Protein AF-N8YG10-F1 (afdb_monomer)

pLDDT: mean 96.76, std 4.46, range [72.25, 98.69]

Secondary structure (DSSP, 8-state):
-PPPHHHHHHHHHHHHHHHHH--S-HHHHHHHHHHHHHHHT-SSS-HHHHHHHHHHHHHT-

Foldseek 3Di:
DEDDLVCLVVLVVVLVVCLVPPPDDLLVSLVVSLVSQVRNVNDPDCSNVVSVVSSVVSVVD

Nearest PDB structures (foldseek):
  4rgl-assembly1_A  TM=9.839E-01  e=1.196E-05  Oleidesulfovibrio alaskensis G20
  7cb8-assembly2_B  TM=9.538E-01  e=6.302E-03  Mycobacterium marinum M
  8cil-assembly1_B  TM=9.741E-01  e=1.517E-02  Coxiella burnetii
  8cil-assembly1_A  TM=9.722E-01  e=1.517E-02  Coxiella burnetii
  4x2e-assembly4_C  TM=8.759E-01  e=3.445E-02  Clostridioides difficile R20291

Sequence (61 aa):
MTPPANQINRLMVDLLDWLNDSEVHPLIQSSVFHYEFEFIHSFADGNGRMGRLWQTLILSR

Organism: NCBI:txid1217656

Mean predicted aligned error: 2.2 Å

Structure (mmCIF, N/CA/C/O backbone):
data_AF-N8YG10-F1
#
_entry.id   AF-N8YG10-F1
#
loop_
_atom_site.group_PDB
_atom_site.id
_atom_site.type_symbol
_atom_site.label_atom_id
_atom_site.label_alt_id
_atom_site.label_comp_id
_atom_site.label_asym_id
_atom_site.label_entity_id
_atom_site.label_seq_id
_atom_site.pdbx_PDB_ins_code
_atom_site.Cartn_x
_atom_site.Cartn_y
_atom_site.Cartn_z
_atom_site.occupancy
_atom_site.B_iso_or_equiv
_atom_site.auth_seq_id
_atom_site.auth_comp_id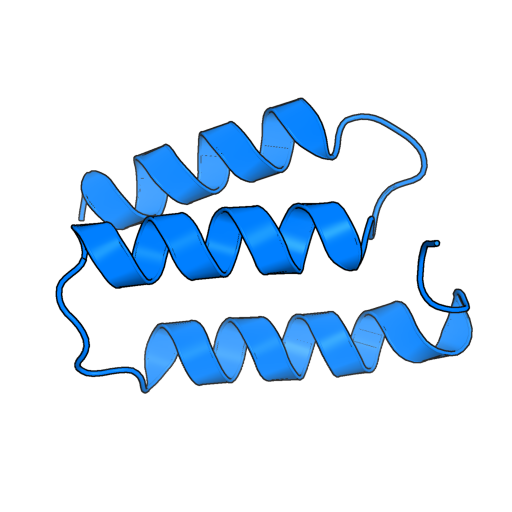
_atom_site.auth_asym_id
_atom_site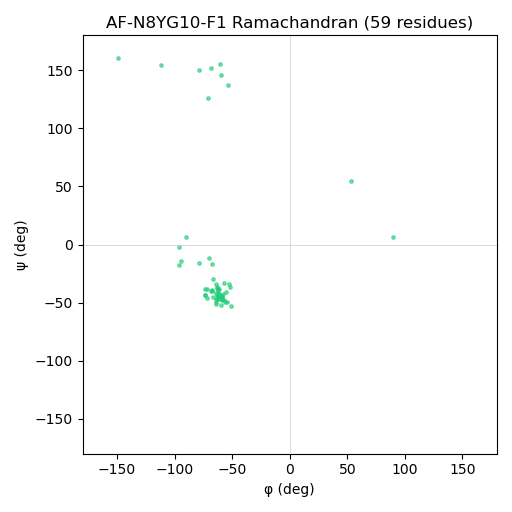.auth_atom_id
_atom_site.pdbx_PDB_model_num
ATOM 1 N N . MET A 1 1 ? 16.139 -5.381 -2.369 1.00 72.25 1 MET A N 1
ATOM 2 C CA . MET A 1 1 ? 16.192 -5.455 -3.846 1.00 72.25 1 MET A CA 1
ATOM 3 C C . MET A 1 1 ? 14.757 -5.401 -4.327 1.00 72.25 1 MET A C 1
ATOM 5 O O . MET A 1 1 ? 13.942 -6.072 -3.710 1.00 72.25 1 MET A O 1
ATOM 9 N N . THR A 1 2 ? 14.438 -4.561 -5.310 1.00 88.56 2 THR A N 1
ATOM 10 C CA . THR A 1 2 ? 13.053 -4.355 -5.760 1.00 88.56 2 THR A CA 1
ATOM 11 C C . THR A 1 2 ? 12.595 -5.497 -6.678 1.00 88.56 2 THR A C 1
ATOM 13 O O . THR A 1 2 ? 13.434 -6.096 -7.364 1.00 88.56 2 THR A O 1
ATOM 16 N N . PRO A 1 3 ? 11.294 -5.835 -6.696 1.00 93.56 3 PRO A N 1
ATOM 17 C CA . PRO A 1 3 ? 10.753 -6.840 -7.603 1.00 93.56 3 PRO A CA 1
ATOM 18 C C . PRO A 1 3 ? 10.940 -6.482 -9.089 1.00 93.56 3 PRO A C 1
ATOM 20 O O . PRO A 1 3 ? 11.017 -5.304 -9.448 1.00 93.56 3 PRO A O 1
ATOM 23 N N . PRO A 1 4 ? 10.960 -7.481 -9.990 1.00 95.62 4 PRO A N 1
ATOM 24 C CA . PRO A 1 4 ? 10.914 -7.248 -11.431 1.00 95.62 4 PRO A CA 1
ATOM 25 C C . PRO A 1 4 ? 9.638 -6.509 -11.864 1.00 95.62 4 PRO A C 1
ATOM 27 O O . PRO A 1 4 ? 8.551 -6.771 -11.348 1.00 95.62 4 PRO A O 1
ATOM 30 N N . ALA A 1 5 ? 9.743 -5.649 -12.882 1.00 94.81 5 ALA A N 1
ATOM 31 C CA . ALA A 1 5 ? 8.639 -4.789 -13.325 1.00 94.81 5 ALA A CA 1
ATOM 32 C C . ALA A 1 5 ? 7.356 -5.552 -13.713 1.00 94.81 5 ALA A C 1
ATOM 34 O O . ALA A 1 5 ? 6.249 -5.079 -13.469 1.00 94.81 5 ALA A O 1
ATOM 35 N N . ASN A 1 6 ? 7.488 -6.760 -14.269 1.00 96.88 6 ASN A N 1
ATOM 36 C CA . ASN A 1 6 ? 6.345 -7.598 -14.643 1.00 96.88 6 ASN A CA 1
ATOM 37 C C . ASN A 1 6 ? 5.567 -8.165 -13.439 1.00 96.88 6 ASN A C 1
ATOM 39 O O . ASN A 1 6 ? 4.477 -8.697 -13.629 1.00 96.88 6 ASN A O 1
ATOM 43 N N . GLN A 1 7 ? 6.103 -8.062 -12.220 1.00 97.25 7 GLN A N 1
ATOM 44 C CA . GLN A 1 7 ? 5.429 -8.493 -10.993 1.00 97.25 7 GLN A CA 1
ATOM 45 C C . GLN A 1 7 ?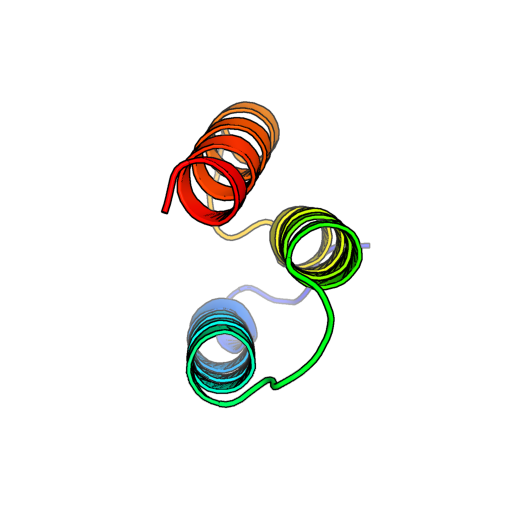 4.710 -7.350 -10.270 1.00 97.25 7 GLN A C 1
ATOM 47 O O . GLN A 1 7 ? 3.827 -7.634 -9.465 1.00 97.25 7 GLN A O 1
ATOM 52 N N . ILE A 1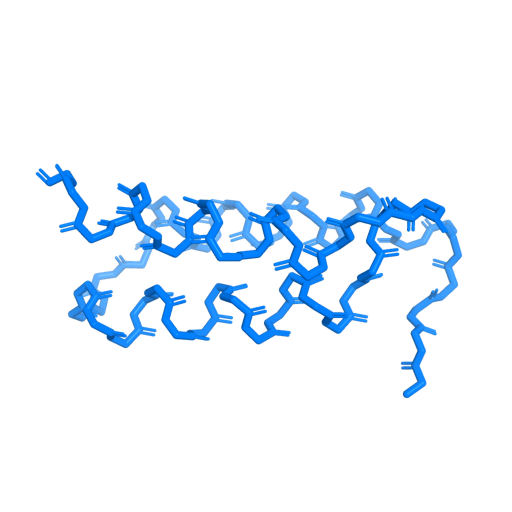 8 ? 5.040 -6.086 -10.569 1.00 97.00 8 ILE A N 1
ATOM 53 C CA . ILE A 1 8 ? 4.530 -4.908 -9.845 1.00 97.00 8 ILE A CA 1
ATOM 54 C C . ILE A 1 8 ? 3.001 -4.899 -9.804 1.00 97.00 8 ILE A C 1
ATOM 56 O O . ILE A 1 8 ? 2.430 -4.778 -8.727 1.00 97.00 8 ILE A O 1
ATOM 60 N N . ASN A 1 9 ? 2.333 -5.086 -10.948 1.00 97.31 9 ASN A N 1
ATOM 61 C CA . ASN A 1 9 ? 0.868 -5.049 -11.006 1.00 97.31 9 ASN A CA 1
ATOM 62 C C . ASN A 1 9 ? 0.223 -6.103 -10.102 1.00 97.31 9 ASN A C 1
ATOM 64 O O . ASN A 1 9 ? -0.705 -5.784 -9.370 1.00 97.31 9 ASN A O 1
ATOM 68 N N . ARG A 1 10 ? 0.734 -7.341 -10.121 1.00 98.31 10 ARG A N 1
ATOM 69 C CA . ARG A 1 10 ? 0.218 -8.413 -9.263 1.00 98.31 10 ARG A CA 1
ATOM 70 C C . ARG A 1 10 ? 0.435 -8.081 -7.787 1.00 98.31 10 ARG A C 1
ATOM 72 O O . ARG A 1 10 ? -0.507 -8.143 -7.018 1.00 98.31 10 ARG A O 1
ATOM 79 N N . LEU A 1 11 ? 1.652 -7.684 -7.413 1.00 98.44 11 LEU A N 1
ATOM 80 C CA . LEU A 1 11 ? 1.997 -7.376 -6.022 1.00 98.44 11 LEU A CA 1
ATOM 81 C C . LEU A 1 11 ? 1.200 -6.188 -5.468 1.00 98.44 11 LEU A C 1
ATOM 83 O O . LEU A 1 11 ? 0.800 -6.208 -4.311 1.00 98.44 11 LEU A O 1
ATOM 87 N N . MET A 1 12 ? 0.945 -5.169 -6.291 1.00 98.31 12 MET A N 1
ATOM 88 C CA . MET A 1 12 ? 0.109 -4.034 -5.900 1.00 98.31 12 MET A CA 1
ATOM 89 C C . MET A 1 12 ? -1.352 -4.436 -5.695 1.00 98.31 12 MET A C 1
ATOM 91 O O . MET A 1 12 ? -1.974 -3.936 -4.763 1.00 98.31 12 MET A O 1
ATOM 95 N N . VAL A 1 13 ? -1.896 -5.326 -6.534 1.00 98.56 13 VAL A N 1
ATOM 96 C CA . VAL A 1 13 ? -3.247 -5.880 -6.337 1.00 98.56 13 VAL A CA 1
ATOM 97 C C . VAL A 1 13 ? -3.296 -6.688 -5.043 1.00 98.56 13 VAL A C 1
ATOM 99 O O . VAL A 1 13 ? -4.106 -6.369 -4.181 1.00 98.56 13 VAL A O 1
ATOM 102 N N . ASP A 1 14 ? -2.361 -7.623 -4.851 1.00 98.69 14 ASP A N 1
ATOM 103 C CA . ASP A 1 14 ? -2.286 -8.457 -3.644 1.00 98.69 14 ASP A CA 1
ATOM 104 C C . ASP A 1 14 ? -2.204 -7.593 -2.362 1.00 98.69 14 ASP A C 1
ATOM 106 O O . ASP A 1 14 ? -2.868 -7.877 -1.365 1.00 98.69 14 ASP A O 1
ATOM 110 N N . LEU A 1 15 ? -1.423 -6.505 -2.389 1.00 98.56 15 LEU A N 1
ATOM 111 C CA . LEU A 1 15 ? -1.284 -5.579 -1.261 1.00 98.56 15 LEU A CA 1
ATOM 112 C C . LEU A 1 15 ? -2.569 -4.781 -0.981 1.00 98.56 15 LEU A C 1
ATOM 114 O O . LEU A 1 15 ? -2.906 -4.547 0.181 1.00 98.56 15 LEU A O 1
ATOM 118 N N . LEU A 1 16 ? -3.270 -4.330 -2.024 1.00 98.31 16 LEU A N 1
ATOM 119 C CA . LEU A 1 16 ? -4.521 -3.581 -1.879 1.00 98.31 16 LEU A CA 1
ATOM 120 C C . LEU A 1 16 ? -5.670 -4.478 -1.411 1.00 98.31 16 LEU A C 1
ATOM 122 O O . LEU A 1 16 ? -6.462 -4.044 -0.575 1.00 98.31 16 LEU A O 1
ATOM 126 N N . ASP A 1 17 ? -5.733 -5.716 -1.894 1.00 98.62 17 ASP A N 1
ATOM 127 C CA . ASP A 1 17 ? -6.705 -6.712 -1.441 1.00 98.62 17 ASP A CA 1
ATOM 128 C C . ASP A 1 17 ? -6.468 -7.044 0.038 1.00 98.62 17 ASP A C 1
ATOM 130 O O . ASP A 1 17 ? -7.387 -6.945 0.852 1.00 98.62 17 ASP A O 1
ATOM 134 N N . TRP A 1 18 ? -5.210 -7.286 0.431 1.00 98.56 18 TRP A N 1
ATOM 135 C CA . TRP A 1 18 ? -4.855 -7.460 1.841 1.00 98.56 18 TRP A CA 1
ATOM 136 C C . TRP A 1 18 ? -5.240 -6.246 2.696 1.00 98.56 18 TRP A C 1
ATOM 138 O O . TRP A 1 18 ? -5.762 -6.413 3.796 1.00 98.56 18 TRP A O 1
ATOM 148 N N . LEU A 1 19 ? -5.010 -5.020 2.209 1.00 97.94 19 LEU A N 1
ATOM 149 C CA . LEU A 1 19 ? -5.388 -3.807 2.936 1.00 97.94 19 LEU A CA 1
ATOM 150 C C . LEU A 1 19 ? -6.907 -3.728 3.164 1.00 97.94 19 LEU A C 1
ATOM 152 O O . LEU A 1 19 ? -7.324 -3.276 4.227 1.00 97.94 19 LEU A O 1
ATOM 156 N N . ASN A 1 20 ? -7.723 -4.148 2.196 1.00 97.06 20 ASN A N 1
ATOM 157 C CA . ASN A 1 20 ? -9.182 -4.112 2.313 1.00 97.06 20 ASN A CA 1
ATOM 158 C C . ASN A 1 20 ? -9.731 -5.186 3.262 1.00 97.06 20 ASN A C 1
ATOM 160 O O . ASN A 1 20 ? -10.665 -4.901 4.009 1.00 97.06 20 ASN A O 1
ATOM 164 N N . ASP A 1 21 ? -9.144 -6.384 3.249 1.00 97.75 21 ASP A N 1
ATOM 165 C CA . ASP A 1 21 ? -9.665 -7.544 3.985 1.00 97.75 21 ASP A CA 1
ATOM 166 C C . ASP A 1 21 ? -9.030 -7.727 5.375 1.00 97.75 21 ASP A C 1
ATOM 168 O O . ASP A 1 21 ? -9.519 -8.495 6.204 1.00 97.75 21 ASP A O 1
ATOM 172 N N . SER A 1 22 ? -7.914 -7.051 5.651 1.00 96.75 22 SER A N 1
ATOM 173 C CA . SER A 1 22 ? -7.178 -7.209 6.903 1.00 96.75 22 SER A CA 1
ATOM 174 C C . SER A 1 22 ? -7.916 -6.603 8.103 1.00 96.75 22 SER A C 1
ATOM 176 O O . SER A 1 22 ? -8.143 -5.398 8.168 1.00 96.7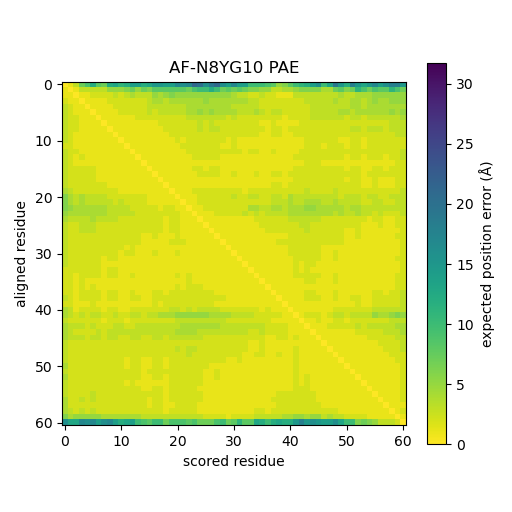5 22 SER A O 1
ATOM 178 N N . GLU A 1 23 ? -8.122 -7.416 9.141 1.00 96.75 23 GLU A N 1
ATOM 179 C CA . GLU A 1 23 ? -8.699 -7.001 10.432 1.00 96.75 23 GLU A CA 1
ATOM 180 C C . GLU A 1 23 ? -7.649 -6.536 11.466 1.00 96.75 23 GLU A C 1
ATOM 182 O O . GLU A 1 23 ? -7.966 -6.302 12.635 1.00 96.75 23 GLU A O 1
ATOM 187 N N . VAL A 1 24 ? -6.371 -6.422 11.081 1.00 97.31 24 VAL A N 1
ATOM 188 C CA . VAL A 1 24 ? -5.320 -5.967 12.007 1.00 97.31 24 VAL A CA 1
ATOM 189 C C . VAL A 1 24 ? -5.501 -4.494 12.378 1.00 97.31 24 VAL A C 1
ATOM 191 O O . VAL A 1 24 ? -5.998 -3.687 11.597 1.00 97.31 24 VAL A O 1
ATOM 194 N N . HIS A 1 25 ? -5.031 -4.118 13.568 1.00 98.06 25 HIS A N 1
ATOM 195 C CA . HIS A 1 25 ? -5.133 -2.744 14.056 1.00 98.06 25 HIS A CA 1
ATOM 196 C C . HIS A 1 25 ? -4.542 -1.726 13.048 1.00 98.06 25 HIS A C 1
ATOM 198 O O . HIS A 1 25 ? -3.425 -1.957 12.570 1.00 98.06 25 HIS A O 1
ATOM 204 N N . PRO A 1 26 ? -5.184 -0.564 12.792 1.00 97.69 26 PRO A N 1
ATOM 205 C CA . PRO A 1 26 ? -4.750 0.399 11.767 1.00 97.69 26 PRO A CA 1
ATOM 206 C C . PRO A 1 26 ? -3.282 0.849 11.865 1.00 97.69 26 PRO A C 1
ATOM 208 O O . PRO A 1 26 ? -2.609 1.048 10.854 1.00 97.69 26 PRO A O 1
ATOM 211 N N . LEU A 1 27 ? -2.731 0.955 13.081 1.00 98.31 27 LEU A N 1
ATOM 212 C CA . LEU A 1 27 ? -1.296 1.231 13.282 1.00 98.31 27 LEU A CA 1
ATOM 213 C C . LEU A 1 27 ? -0.392 0.166 12.644 1.00 98.31 27 LEU A C 1
ATOM 215 O O . LEU A 1 27 ? 0.587 0.507 11.982 1.00 98.31 27 LEU A O 1
ATOM 219 N N . ILE A 1 28 ? -0.731 -1.113 12.813 1.00 98.44 28 ILE A N 1
ATOM 220 C CA . ILE A 1 28 ? 0.004 -2.227 12.207 1.00 98.44 28 ILE A CA 1
ATOM 221 C C . ILE A 1 28 ? -0.270 -2.244 10.706 1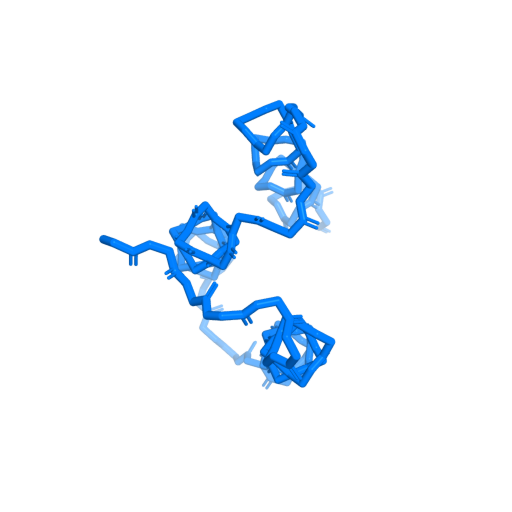.00 98.44 28 ILE A C 1
ATOM 223 O O . ILE A 1 28 ? 0.669 -2.311 9.919 1.00 98.44 28 ILE A O 1
ATOM 227 N N . GLN A 1 29 ? -1.538 -2.099 10.315 1.00 98.25 29 GLN A N 1
ATOM 228 C CA . GLN A 1 29 ? -1.961 -2.134 8.920 1.00 98.25 29 GLN A CA 1
ATOM 229 C C . GLN A 1 29 ? -1.226 -1.091 8.071 1.00 98.25 29 GLN A C 1
ATOM 231 O O . GLN A 1 29 ? -0.629 -1.416 7.048 1.00 98.25 29 GLN A O 1
ATOM 236 N N . SER A 1 30 ? -1.196 0.154 8.545 1.00 98.50 30 SER A N 1
ATOM 237 C CA . SER A 1 30 ? -0.503 1.258 7.881 1.00 98.50 30 SER A CA 1
ATOM 238 C C . SER A 1 30 ? 1.016 1.052 7.813 1.00 98.50 30 SER A C 1
ATOM 240 O O . SER A 1 30 ? 1.642 1.435 6.827 1.00 98.50 30 SER A O 1
ATOM 242 N N . SER A 1 31 ? 1.612 0.418 8.829 1.00 98.50 31 SER A N 1
ATOM 243 C CA . SER A 1 31 ? 3.055 0.151 8.878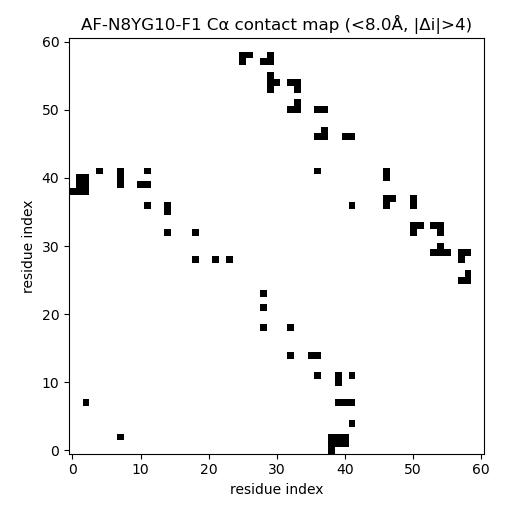 1.00 98.50 31 SER A CA 1
ATOM 244 C C . SER A 1 31 ? 3.457 -0.958 7.907 1.00 98.50 31 SER A C 1
ATOM 246 O O . SER A 1 31 ? 4.436 -0.806 7.179 1.00 98.50 31 SER A O 1
ATOM 248 N N . VAL A 1 32 ? 2.677 -2.043 7.856 1.00 98.50 32 VAL A N 1
ATOM 249 C CA . VAL A 1 32 ? 2.865 -3.137 6.892 1.00 98.50 32 VAL A CA 1
ATOM 250 C C . VAL A 1 32 ? 2.658 -2.620 5.473 1.00 98.50 32 VAL A C 1
ATOM 252 O O . VAL A 1 32 ? 3.521 -2.834 4.630 1.00 98.50 32 VAL A O 1
ATOM 255 N N . PHE A 1 33 ? 1.585 -1.860 5.222 1.00 98.50 33 PHE A N 1
ATOM 256 C CA . PHE A 1 33 ? 1.346 -1.277 3.903 1.00 98.50 33 PHE A CA 1
ATOM 257 C C . PHE A 1 33 ? 2.513 -0.397 3.449 1.00 98.50 33 PHE A C 1
ATOM 259 O O . PHE A 1 33 ? 2.982 -0.544 2.326 1.00 98.50 33 PHE A O 1
ATOM 266 N N . HIS A 1 34 ? 3.010 0.498 4.313 1.00 98.56 34 HIS A N 1
ATOM 267 C CA . HIS A 1 34 ? 4.147 1.357 3.977 1.00 98.56 34 HIS A CA 1
ATOM 268 C C . HIS A 1 34 ? 5.380 0.521 3.615 1.00 98.56 34 HIS A C 1
ATOM 270 O O . HIS A 1 34 ? 6.015 0.778 2.595 1.00 98.56 34 HIS A O 1
ATOM 276 N N . TYR A 1 35 ? 5.703 -0.489 4.427 1.00 98.31 35 TYR A N 1
ATOM 277 C CA . TYR A 1 35 ? 6.845 -1.366 4.182 1.00 98.31 35 TYR A CA 1
ATOM 278 C C . TYR A 1 35 ? 6.734 -2.107 2.842 1.00 98.31 35 TYR A C 1
ATOM 280 O O . TYR A 1 35 ? 7.652 -2.032 2.024 1.00 98.31 35 TYR A O 1
ATOM 288 N N . GLU A 1 36 ? 5.605 -2.776 2.599 1.00 98.31 36 GLU A N 1
ATOM 289 C CA . GLU A 1 36 ? 5.378 -3.546 1.374 1.00 98.31 36 GLU A CA 1
ATOM 290 C C . GLU A 1 36 ? 5.360 -2.638 0.139 1.00 98.31 36 GLU A C 1
ATOM 292 O O . GLU A 1 36 ? 5.982 -2.946 -0.875 1.00 98.31 36 GLU A O 1
ATOM 297 N N . PHE A 1 37 ? 4.729 -1.467 0.232 1.00 98.38 37 PHE A N 1
ATOM 298 C CA . PHE A 1 37 ? 4.695 -0.495 -0.856 1.00 98.38 37 PHE A CA 1
ATOM 299 C C . PHE A 1 37 ? 6.102 0.012 -1.230 1.00 98.38 37 PHE A C 1
ATOM 301 O O . PHE A 1 37 ? 6.459 0.045 -2.412 1.00 98.38 37 PHE A O 1
ATOM 308 N N . GLU A 1 38 ? 6.934 0.359 -0.239 1.00 97.81 38 GLU A N 1
ATOM 309 C CA . GLU A 1 38 ? 8.329 0.761 -0.475 1.00 97.81 38 GLU A CA 1
ATOM 310 C C . GLU A 1 38 ? 9.165 -0.372 -1.077 1.00 97.81 38 GLU A C 1
ATOM 312 O O . GLU A 1 38 ? 10.029 -0.122 -1.924 1.00 97.81 38 GLU A O 1
ATOM 317 N N . PHE A 1 39 ? 8.904 -1.613 -0.658 1.00 97.19 39 PHE A N 1
ATOM 318 C CA . PHE A 1 39 ? 9.568 -2.795 -1.193 1.00 97.19 39 PHE A CA 1
ATOM 319 C C . PHE A 1 39 ? 9.192 -3.053 -2.659 1.00 97.19 39 PHE A C 1
ATOM 321 O O . PHE A 1 39 ? 10.086 -3.290 -3.477 1.00 97.19 39 PHE A O 1
ATOM 328 N N . ILE A 1 40 ? 7.901 -2.967 -3.003 1.00 98.00 40 ILE A N 1
ATOM 329 C CA . ILE A 1 40 ? 7.402 -3.134 -4.377 1.00 98.00 40 ILE A CA 1
ATOM 330 C C . ILE A 1 40 ? 7.985 -2.059 -5.299 1.00 98.00 40 ILE A C 1
ATOM 332 O O . ILE A 1 40 ? 8.336 -2.367 -6.439 1.00 98.00 40 ILE A O 1
ATOM 336 N N . HIS A 1 41 ? 8.124 -0.825 -4.801 1.00 97.19 41 HIS A N 1
ATOM 337 C CA . HIS A 1 41 ? 8.734 0.297 -5.518 1.00 97.19 41 HIS A CA 1
ATOM 338 C C . HIS A 1 41 ? 8.100 0.519 -6.903 1.00 97.19 41 HIS A C 1
ATOM 340 O O . HIS A 1 41 ? 8.767 0.513 -7.938 1.00 97.19 41 HIS A O 1
ATOM 346 N N . SER A 1 42 ? 6.774 0.671 -6.918 1.00 93.56 42 SER A N 1
ATOM 347 C CA . SER A 1 42 ? 5.946 0.627 -8.129 1.00 93.56 42 SER A CA 1
ATOM 348 C C . SER A 1 42 ? 6.156 1.793 -9.101 1.00 93.56 42 SER A C 1
ATOM 350 O O . SER A 1 42 ? 5.732 1.711 -10.254 1.00 93.56 42 SER A O 1
ATOM 352 N N . PHE A 1 43 ? 6.773 2.888 -8.654 1.00 95.81 43 PHE A N 1
ATOM 353 C CA . PHE A 1 43 ? 7.012 4.086 -9.459 1.00 95.81 43 PHE A CA 1
ATOM 354 C C . PHE A 1 43 ? 8.498 4.297 -9.763 1.00 95.81 43 PHE A C 1
ATOM 356 O O . PHE A 1 43 ? 9.364 3.901 -8.988 1.00 95.81 43 PHE A O 1
ATOM 363 N N . ALA A 1 44 ? 8.792 4.988 -10.870 1.00 94.94 44 ALA A N 1
ATOM 364 C CA . ALA A 1 44 ? 10.162 5.361 -11.234 1.00 94.94 44 ALA A CA 1
ATOM 365 C C . ALA A 1 44 ? 10.793 6.379 -10.258 1.00 94.94 44 ALA A C 1
ATOM 367 O O . ALA A 1 44 ? 12.005 6.375 -10.072 1.00 94.94 44 ALA A O 1
ATOM 368 N N . ASP A 1 45 ? 9.976 7.237 -9.637 1.00 97.62 45 ASP A N 1
ATOM 369 C CA . ASP A 1 45 ? 10.351 8.127 -8.531 1.00 97.62 45 ASP A CA 1
ATOM 370 C C . ASP A 1 45 ? 9.132 8.356 -7.619 1.00 97.62 45 ASP A C 1
ATOM 372 O O . ASP A 1 45 ? 7.982 8.182 -8.023 1.00 97.62 45 ASP A O 1
ATOM 376 N N . GLY A 1 46 ? 9.379 8.789 -6.384 1.00 97.69 46 GLY A N 1
ATOM 377 C CA . GLY A 1 46 ? 8.348 9.275 -5.475 1.00 97.69 46 GLY A CA 1
ATOM 378 C C . GLY A 1 46 ? 7.706 8.219 -4.586 1.00 97.69 46 GLY A C 1
ATOM 379 O O . GLY A 1 46 ? 6.797 8.584 -3.843 1.00 97.69 46 GLY A O 1
ATOM 380 N N . ASN A 1 47 ? 8.199 6.975 -4.586 1.00 97.69 47 ASN A N 1
ATOM 381 C CA . ASN A 1 47 ? 7.694 5.903 -3.719 1.00 97.69 47 ASN A CA 1
ATOM 382 C C . ASN A 1 47 ? 7.644 6.360 -2.253 1.00 97.69 47 ASN A C 1
ATOM 384 O O . ASN A 1 47 ? 6.550 6.467 -1.716 1.00 97.69 47 ASN A O 1
ATOM 388 N N . GLY A 1 48 ? 8.750 6.879 -1.704 1.00 98.06 48 GLY A N 1
ATOM 389 C CA . GLY A 1 48 ? 8.792 7.423 -0.336 1.00 98.06 48 GLY A CA 1
ATOM 390 C C . GLY A 1 48 ? 7.713 8.463 -0.006 1.00 98.06 48 GLY A C 1
ATOM 391 O O . GLY A 1 48 ? 7.212 8.521 1.118 1.00 98.06 48 GLY A O 1
ATOM 392 N N . ARG A 1 49 ? 7.355 9.329 -0.966 1.00 98.62 49 ARG A N 1
ATOM 393 C CA . ARG A 1 49 ? 6.291 10.332 -0.775 1.00 98.62 49 ARG A CA 1
ATOM 394 C C . ARG A 1 49 ? 4.915 9.667 -0.795 1.00 98.62 49 ARG A C 1
ATOM 396 O O . ARG A 1 49 ? 4.091 9.976 0.061 1.00 98.62 49 ARG A O 1
ATOM 403 N N . MET A 1 50 ? 4.699 8.746 -1.730 1.00 98.50 50 MET A N 1
ATOM 404 C CA . MET A 1 50 ? 3.453 7.991 -1.860 1.00 98.50 50 MET A CA 1
ATOM 405 C C . MET A 1 50 ? 3.225 7.032 -0.686 1.00 98.50 50 MET A C 1
ATOM 407 O O . MET A 1 50 ? 2.108 6.977 -0.184 1.00 98.50 50 MET A O 1
ATOM 411 N N . GLY A 1 51 ? 4.262 6.355 -0.187 1.00 98.38 51 GLY A N 1
ATOM 412 C CA . GLY A 1 51 ? 4.189 5.472 0.978 1.00 98.38 51 GLY A CA 1
ATOM 413 C C . GLY A 1 51 ? 3.760 6.224 2.236 1.00 98.38 51 GLY A C 1
ATOM 414 O O . GLY A 1 51 ? 2.812 5.824 2.909 1.00 98.38 51 GLY A O 1
ATOM 415 N N . ARG A 1 52 ? 4.365 7.394 2.501 1.00 98.69 52 ARG A N 1
ATOM 416 C CA . ARG A 1 52 ? 3.937 8.279 3.603 1.00 98.69 52 ARG A CA 1
ATOM 417 C C . ARG A 1 52 ? 2.508 8.786 3.430 1.00 98.69 52 ARG A C 1
ATOM 419 O O . ARG A 1 52 ? 1.752 8.773 4.396 1.00 98.69 52 ARG A O 1
ATOM 426 N N . LEU A 1 53 ? 2.136 9.209 2.221 1.00 98.50 53 LEU A N 1
ATOM 427 C CA . LEU A 1 53 ? 0.776 9.666 1.928 1.00 98.50 53 LEU A CA 1
ATOM 428 C C . LEU A 1 53 ? -0.255 8.565 2.217 1.00 98.50 53 LEU A C 1
ATOM 430 O O . LEU A 1 53 ? -1.247 8.819 2.896 1.00 98.50 53 LEU A O 1
ATOM 434 N N . TRP A 1 54 ? -0.003 7.344 1.743 1.00 98.31 54 TRP A N 1
ATOM 435 C CA . TRP A 1 54 ? -0.869 6.194 1.994 1.00 98.31 54 TRP A CA 1
ATOM 436 C C . TRP A 1 54 ? -0.941 5.827 3.471 1.00 98.31 54 TRP A C 1
ATOM 438 O O . TRP A 1 54 ? -2.034 5.598 3.979 1.00 98.31 54 TRP A O 1
ATOM 448 N N . GLN A 1 55 ? 0.189 5.828 4.180 1.00 98.56 55 GLN A N 1
ATOM 449 C CA . GLN A 1 55 ? 0.197 5.567 5.617 1.00 98.56 55 GLN A CA 1
ATOM 450 C C . GLN A 1 55 ? -0.680 6.578 6.369 1.00 98.56 55 GLN A C 1
ATOM 452 O O . GLN A 1 55 ? -1.500 6.183 7.196 1.00 98.56 55 GLN A O 1
ATOM 457 N N . THR A 1 56 ? -0.563 7.872 6.051 1.00 98.56 56 THR A N 1
ATOM 458 C CA . THR A 1 56 ? -1.433 8.910 6.620 1.00 98.56 56 THR A CA 1
ATOM 459 C C . THR A 1 56 ? -2.894 8.674 6.260 1.00 98.56 56 THR A C 1
ATOM 461 O O . THR A 1 56 ? -3.747 8.788 7.135 1.00 98.56 56 THR A O 1
ATOM 464 N N . LEU A 1 57 ? -3.198 8.309 5.012 1.00 98.19 57 LEU A N 1
ATOM 465 C CA . LEU A 1 57 ? -4.567 8.031 4.578 1.00 98.19 57 LEU A CA 1
ATOM 466 C C . LEU A 1 57 ? -5.189 6.856 5.345 1.00 98.19 57 LEU A C 1
ATOM 468 O O . LEU A 1 57 ? -6.329 6.970 5.777 1.00 98.19 57 LEU A O 1
ATOM 472 N N . ILE A 1 58 ? -4.448 5.763 5.546 1.00 97.94 58 ILE A N 1
ATOM 473 C CA . ILE A 1 58 ? -4.913 4.589 6.305 1.00 97.94 58 ILE A CA 1
ATOM 474 C C . ILE A 1 58 ? -5.207 4.969 7.762 1.00 97.94 58 ILE A C 1
ATOM 476 O O . ILE A 1 58 ? -6.208 4.532 8.314 1.00 97.94 58 ILE A O 1
ATOM 480 N N . LEU A 1 59 ? -4.368 5.810 8.372 1.00 98.00 59 LEU A N 1
ATOM 481 C CA . LEU A 1 59 ? -4.537 6.251 9.762 1.00 98.00 59 LEU A CA 1
ATOM 482 C C . LEU A 1 59 ? -5.587 7.354 9.958 1.00 98.00 59 LEU A C 1
ATOM 484 O O . LEU A 1 59 ? -5.967 7.620 11.094 1.00 98.00 59 LEU A O 1
ATOM 488 N N . SER A 1 60 ? -6.003 8.028 8.883 1.00 96.62 60 SER A N 1
ATOM 489 C CA . SER A 1 60 ? -6.968 9.140 8.937 1.00 96.62 60 SER A CA 1
ATOM 490 C C . SER A 1 60 ? -8.407 8.711 8.638 1.00 96.62 60 SER A C 1
ATOM 492 O O . SER A 1 60 ? -9.295 9.564 8.617 1.00 96.62 60 SER A O 1
ATOM 494 N N . ARG A 1 61 ? -8.620 7.429 8.335 1.00 76.44 61 ARG A N 1
ATOM 495 C CA . ARG A 1 61 ? -9.943 6.818 8.179 1.00 76.44 61 ARG A CA 1
ATOM 496 C C . ARG A 1 61 ? -10.492 6.400 9.535 1.00 76.44 61 ARG A C 1
ATOM 498 O O . ARG A 1 61 ? -11.723 6.531 9.695 1.00 76.44 61 ARG A O 1
#

InterPro domains:
  IPR003812 Fido domain [PF02661] (2-59)
  IPR003812 Fido domain [PS51459] (1-61)
  IPR036597 Fido-like domain superfamily [G3DSA:1.10.3290.10] (1-61)
  IPR036597 Fido-like domain superfamily [SSF140931] (2-60)
  IPR040198 Fido domain-containing protein [PTHR13504] (3-61)

Solvent-accessible surface area (backbone atoms only — not comparable to full-atom values): 3561 Å² total; per-residue (Å²): 134,66,63,61,77,91,47,38,67,58,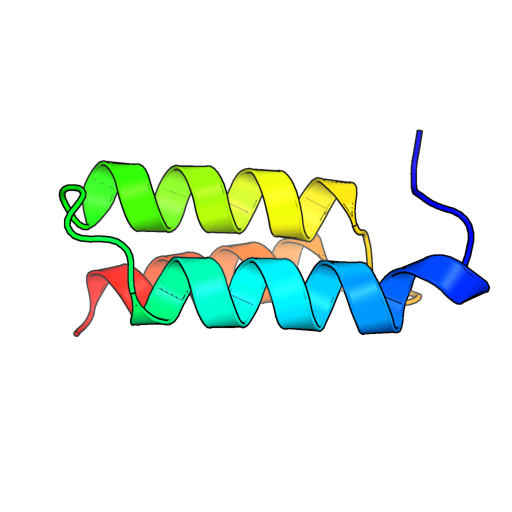54,53,48,56,51,51,51,48,62,73,72,53,86,61,59,53,75,56,46,24,50,52,50,29,51,53,49,54,46,46,44,81,48,100,68,59,40,76,59,51,29,53,52,50,28,51,53,56,68,71,110

Radius of gyration: 11.34 Å; Cα contacts (8 Å, |Δi|>4): 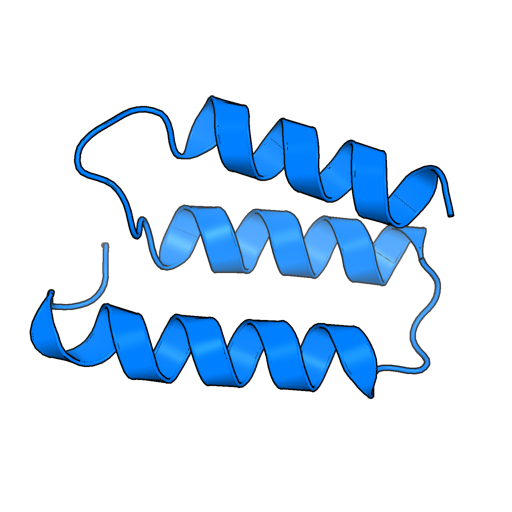47; chains: 1; bounding box: 26×19×29 Å